Protein AF-A0AAU9Y639-F1 (afdb_monomer_lite)

Structure (mmCIF, N/CA/C/O backbone):
data_AF-A0AAU9Y639-F1
#
_entry.id   AF-A0AAU9Y639-F1
#
loop_
_atom_site.group_PDB
_atom_site.id
_atom_site.type_symbol
_atom_site.label_atom_id
_atom_site.label_alt_id
_atom_site.label_comp_id
_atom_site.label_asym_id
_atom_site.label_entity_id
_atom_site.label_seq_id
_atom_site.pdbx_PDB_ins_code
_atom_site.Cartn_x
_atom_site.Cartn_y
_atom_site.Cartn_z
_atom_site.occupancy
_atom_site.B_iso_or_equiv
_atom_site.auth_seq_id
_atom_site.auth_comp_id
_atom_site.auth_asym_id
_atom_site.auth_atom_id
_atom_site.pdbx_PDB_model_num
ATOM 1 N N . MET A 1 1 ? 7.956 3.083 6.090 1.00 87.19 1 MET A N 1
ATOM 2 C CA . MET A 1 1 ? 6.534 2.736 5.846 1.00 87.19 1 MET A CA 1
ATOM 3 C C . MET A 1 1 ? 5.816 2.387 7.134 1.00 87.19 1 MET A C 1
ATOM 5 O O . MET A 1 1 ? 4.845 3.069 7.424 1.00 87.19 1 MET A O 1
ATOM 9 N N . LEU A 1 2 ? 6.293 1.404 7.908 1.00 94.06 2 LEU A N 1
ATOM 10 C CA . LEU A 1 2 ? 5.683 1.046 9.194 1.00 94.06 2 LEU A CA 1
ATOM 11 C C . LEU A 1 2 ? 5.561 2.246 10.141 1.00 94.06 2 LEU A C 1
ATOM 13 O O . LEU A 1 2 ? 4.462 2.518 10.608 1.00 94.06 2 LEU A O 1
ATOM 17 N N . ASP A 1 3 ? 6.638 3.010 10.340 1.00 96.00 3 ASP A N 1
ATOM 18 C CA . ASP A 1 3 ? 6.607 4.179 11.232 1.00 96.00 3 ASP A CA 1
ATOM 19 C C . ASP A 1 3 ? 5.575 5.220 10.788 1.00 96.00 3 ASP A C 1
ATOM 21 O O . ASP A 1 3 ? 4.761 5.667 11.589 1.00 96.00 3 ASP A O 1
ATOM 25 N N . CYS A 1 4 ? 5.542 5.549 9.490 1.00 94.50 4 CYS A N 1
ATOM 26 C CA . CYS A 1 4 ? 4.547 6.468 8.934 1.00 94.50 4 CYS A CA 1
ATOM 27 C C . CYS A 1 4 ? 3.122 5.970 9.185 1.00 94.50 4 CYS A C 1
ATOM 29 O O . CYS A 1 4 ? 2.279 6.730 9.647 1.00 94.50 4 CYS A O 1
ATOM 31 N N . LEU A 1 5 ? 2.857 4.694 8.898 1.00 95.56 5 LEU A N 1
ATOM 32 C CA . LEU A 1 5 ? 1.528 4.110 9.048 1.00 95.56 5 LEU A CA 1
ATOM 33 C C . LEU A 1 5 ? 1.117 4.010 10.523 1.00 95.56 5 LEU A C 1
ATOM 35 O O . LEU A 1 5 ? -0.039 4.241 10.855 1.00 95.56 5 LEU A O 1
ATOM 39 N N . THR A 1 6 ? 2.078 3.746 11.410 1.00 97.44 6 THR A N 1
ATOM 40 C CA . THR A 1 6 ? 1.888 3.733 12.864 1.00 97.44 6 THR A CA 1
ATOM 41 C C . THR A 1 6 ? 1.490 5.111 13.368 1.00 97.44 6 THR A C 1
ATOM 43 O O . THR A 1 6 ? 0.522 5.234 14.113 1.00 97.44 6 THR A O 1
ATOM 46 N N . THR A 1 7 ? 2.212 6.153 12.954 1.00 98.00 7 THR A N 1
ATOM 47 C CA . THR A 1 7 ? 1.882 7.534 13.315 1.00 98.00 7 THR A CA 1
ATOM 48 C C . THR A 1 7 ? 0.512 7.921 12.768 1.00 98.00 7 THR A C 1
ATOM 50 O O . THR A 1 7 ? -0.325 8.397 13.524 1.00 98.00 7 THR A O 1
ATOM 53 N N . LEU A 1 8 ? 0.230 7.634 11.495 1.00 96.69 8 LEU A N 1
ATOM 54 C CA . LEU A 1 8 ? -1.063 7.962 10.890 1.00 96.69 8 LEU A CA 1
ATOM 55 C C . LEU A 1 8 ? -2.232 7.243 11.566 1.00 96.69 8 LEU A C 1
ATOM 57 O O . LEU A 1 8 ? -3.257 7.866 11.794 1.00 96.69 8 LEU A O 1
ATOM 61 N N . LYS A 1 9 ? -2.087 5.968 11.936 1.00 96.44 9 LYS A N 1
ATOM 62 C CA . LYS A 1 9 ? -3.134 5.209 12.638 1.00 96.44 9 LYS A CA 1
ATOM 63 C C . LYS A 1 9 ? -3.366 5.705 14.069 1.00 96.44 9 LYS A C 1
ATOM 65 O O . LYS A 1 9 ? -4.461 5.541 14.593 1.00 96.44 9 LYS A O 1
ATOM 70 N N . LYS A 1 10 ? -2.351 6.296 14.712 1.00 97.38 10 LYS A N 1
ATOM 71 C CA . LYS A 1 10 ? -2.510 6.953 16.021 1.00 97.38 10 LYS A CA 1
ATOM 72 C C . LYS A 1 10 ? -3.321 8.242 15.903 1.00 97.38 10 LYS A C 1
ATOM 74 O O . LYS A 1 10 ? -4.199 8.462 16.726 1.00 97.38 10 LYS A O 1
ATOM 79 N N . GLU A 1 11 ? -3.033 9.054 14.888 1.00 98.00 11 GLU A N 1
ATOM 80 C CA . GLU A 1 11 ? -3.746 10.314 14.636 1.00 98.00 11 GLU A CA 1
ATOM 81 C C . GLU A 1 11 ? -5.143 10.090 14.031 1.00 98.00 11 GLU A C 1
ATOM 83 O O . GLU A 1 11 ? -6.055 10.875 14.265 1.00 98.00 11 GLU A O 1
ATOM 88 N N . ILE A 1 12 ? -5.312 9.010 13.262 1.00 97.75 12 ILE A N 1
ATOM 89 C CA . ILE A 1 12 ? -6.536 8.641 12.541 1.00 97.75 12 ILE A CA 1
ATOM 90 C C . ILE A 1 12 ? -6.843 7.158 12.830 1.00 97.75 12 ILE A C 1
ATOM 92 O O . ILE A 1 12 ? -6.498 6.277 12.029 1.00 97.75 12 ILE A O 1
ATOM 96 N N . PRO A 1 13 ? -7.454 6.837 13.985 1.00 96.94 13 PRO A N 1
ATOM 97 C CA . PRO A 1 13 ? -7.753 5.456 14.377 1.00 96.94 13 PRO A CA 1
ATOM 98 C C . PRO A 1 13 ? -8.596 4.682 13.351 1.00 96.94 13 PRO A C 1
ATOM 100 O O . PRO A 1 13 ? -8.409 3.477 13.162 1.00 96.94 13 PRO A O 1
ATOM 103 N N . GLU A 1 14 ? -9.471 5.374 12.630 1.00 97.69 14 GLU A N 1
ATOM 104 C CA . GLU A 1 14 ? -10.344 4.868 11.569 1.00 97.69 14 GLU A CA 1
ATOM 105 C C . GLU A 1 14 ? -9.653 4.708 10.204 1.00 97.69 14 GLU A C 1
ATOM 107 O O . GLU A 1 14 ? -10.309 4.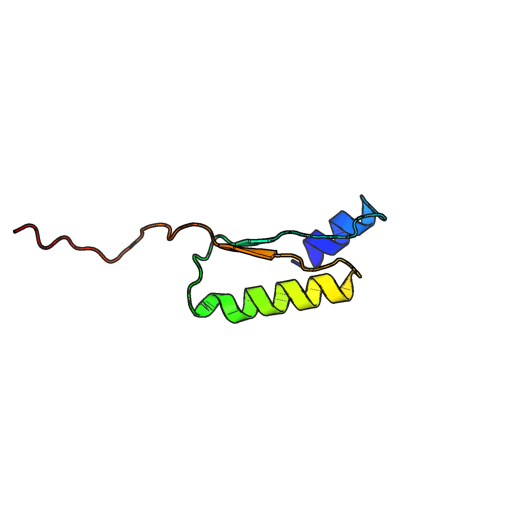411 9.211 1.00 97.69 14 GLU A O 1
ATOM 112 N N . LEU A 1 15 ? -8.331 4.883 10.112 1.00 96.81 15 LEU A N 1
ATOM 113 C CA . LEU A 1 15 ? -7.603 4.678 8.859 1.00 96.81 15 LEU A CA 1
ATOM 114 C C . LEU A 1 15 ? -7.702 3.213 8.406 1.00 96.81 15 LEU A C 1
ATOM 116 O O . LEU A 1 15 ? -7.011 2.347 8.939 1.00 96.81 15 LEU A O 1
ATOM 120 N N . GLU A 1 16 ? -8.543 2.929 7.420 1.00 97.31 16 GLU A N 1
ATOM 121 C CA . GLU A 1 16 ? -8.800 1.562 6.946 1.00 97.31 16 GLU A CA 1
ATOM 122 C C . GLU A 1 16 ? -7.948 1.158 5.743 1.00 97.31 16 GLU A C 1
ATOM 124 O O . GLU A 1 16 ? -7.699 -0.027 5.539 1.00 97.31 16 GLU A O 1
ATOM 129 N N . MET A 1 17 ? -7.494 2.114 4.930 1.00 96.94 17 MET A N 1
ATOM 130 C CA . MET A 1 17 ? -6.841 1.834 3.649 1.00 96.94 17 MET A CA 1
ATOM 131 C C . MET A 1 17 ? -5.686 2.793 3.380 1.00 96.94 17 MET A C 1
ATOM 133 O O . MET A 1 17 ? -5.740 3.965 3.750 1.00 96.94 17 MET A O 1
ATOM 137 N N . ALA A 1 18 ? -4.666 2.307 2.673 1.00 94.25 18 ALA A N 1
ATOM 138 C CA . ALA A 1 18 ? -3.542 3.116 2.222 1.00 94.25 18 ALA A CA 1
ATOM 139 C C . ALA A 1 18 ? -3.206 2.860 0.746 1.00 94.25 18 ALA A C 1
ATOM 141 O O . ALA A 1 18 ? -3.182 1.722 0.264 1.00 94.25 18 ALA A O 1
ATOM 142 N N . TYR A 1 19 ? -2.901 3.956 0.053 1.00 94.50 19 TYR A N 1
ATOM 143 C CA . TYR A 1 19 ? -2.344 3.974 -1.295 1.00 94.50 19 TYR A CA 1
ATOM 144 C C . TYR A 1 19 ? -0.904 4.467 -1.197 1.00 94.50 19 TYR A C 1
ATOM 146 O O . TYR A 1 19 ? -0.645 5.529 -0.627 1.00 94.50 19 TYR A O 1
ATOM 154 N N . TYR A 1 20 ? 0.032 3.700 -1.740 1.00 91.12 20 TYR A N 1
ATOM 155 C CA . TYR A 1 20 ? 1.452 4.025 -1.701 1.00 91.12 20 TYR A CA 1
ATOM 156 C C . TYR A 1 20 ? 1.908 4.583 -3.044 1.00 91.12 20 TYR A C 1
ATOM 158 O O . TYR A 1 20 ? 1.436 4.155 -4.095 1.00 91.12 20 TYR A O 1
ATOM 166 N N . LYS A 1 21 ? 2.846 5.530 -3.003 1.00 89.75 21 LYS A N 1
ATOM 167 C CA . LYS A 1 21 ? 3.559 6.021 -4.181 1.00 89.75 21 LYS A CA 1
ATOM 168 C C . LYS A 1 21 ? 5.052 6.047 -3.879 1.00 89.75 21 LYS A C 1
ATOM 170 O O . LYS A 1 21 ? 5.466 6.679 -2.909 1.00 89.75 21 LYS A O 1
ATOM 175 N N . GLN A 1 22 ? 5.839 5.342 -4.683 1.00 86.00 22 GLN A N 1
ATOM 176 C CA . GLN A 1 22 ? 7.292 5.241 -4.547 1.00 86.00 22 GLN A CA 1
ATOM 177 C C . GLN A 1 22 ? 7.993 6.072 -5.630 1.00 86.00 22 GLN A C 1
ATOM 179 O O . GLN A 1 22 ? 7.492 6.238 -6.742 1.00 86.00 22 GLN A O 1
ATOM 184 N N . ASP A 1 23 ? 9.147 6.633 -5.295 1.00 79.88 23 ASP A N 1
ATOM 185 C CA . ASP A 1 23 ? 10.010 7.427 -6.180 1.00 79.88 23 ASP A CA 1
ATOM 186 C C . ASP A 1 23 ? 10.939 6.556 -7.042 1.00 79.88 23 ASP A C 1
ATOM 188 O O . ASP A 1 23 ? 11.297 6.935 -8.155 1.00 79.88 23 ASP A O 1
ATOM 192 N N . ASN A 1 24 ? 11.275 5.357 -6.564 1.00 68.88 24 ASN A N 1
ATOM 193 C CA . ASN A 1 24 ? 12.021 4.353 -7.312 1.00 68.88 24 ASN A CA 1
ATOM 194 C C . ASN A 1 24 ? 11.145 3.773 -8.419 1.00 68.88 24 ASN A C 1
ATOM 196 O O . ASN A 1 24 ? 10.383 2.848 -8.166 1.00 68.88 24 ASN A O 1
ATOM 200 N N . ALA A 1 25 ? 11.259 4.310 -9.631 1.00 64.75 25 ALA A N 1
ATOM 201 C CA . ALA A 1 25 ? 10.463 3.944 -10.798 1.00 64.75 25 ALA A CA 1
ATOM 202 C C . ALA A 1 25 ? 10.535 2.449 -11.148 1.00 64.75 25 ALA A C 1
ATOM 204 O O . ALA A 1 25 ? 11.363 2.053 -11.964 1.00 64.75 25 ALA A O 1
ATOM 205 N N . GLY A 1 26 ? 9.728 1.610 -10.486 1.00 62.16 26 GLY A N 1
ATOM 206 C CA . GLY A 1 26 ? 9.548 0.176 -10.745 1.00 62.16 26 GLY A CA 1
ATOM 207 C C . GLY A 1 26 ? 10.829 -0.651 -10.907 1.00 62.16 26 GLY A C 1
ATOM 208 O O . GLY A 1 26 ? 10.775 -1.760 -11.432 1.00 62.16 26 GLY A O 1
ATOM 209 N N . CYS A 1 27 ? 11.993 -0.120 -10.520 1.00 65.94 27 CYS A N 1
ATOM 210 C CA . CYS A 1 27 ? 13.278 -0.737 -10.805 1.00 65.94 27 CYS A CA 1
ATOM 211 C C . CYS A 1 27 ? 13.356 -2.050 -10.023 1.00 65.94 27 CYS A C 1
ATOM 213 O O . CYS A 1 27 ? 12.770 -2.157 -8.944 1.00 65.94 27 CYS A O 1
ATOM 215 N N . TYR A 1 28 ? 14.073 -3.051 -10.531 1.00 62.81 28 TYR A N 1
ATOM 216 C CA . TYR A 1 28 ? 14.122 -4.394 -9.934 1.00 62.81 28 TYR A CA 1
ATOM 217 C C . TYR A 1 28 ? 14.571 -4.406 -8.456 1.00 62.81 28 TYR A C 1
ATOM 219 O O . TYR A 1 28 ? 14.283 -5.347 -7.722 1.00 62.81 28 TYR A O 1
ATOM 227 N N . HIS A 1 29 ? 15.207 -3.330 -7.986 1.00 72.06 29 HIS A N 1
ATOM 228 C CA . HIS A 1 29 ? 15.570 -3.117 -6.583 1.00 72.06 29 HIS A CA 1
ATOM 229 C C . HIS A 1 29 ? 14.398 -2.733 -5.655 1.00 72.06 29 HIS A C 1
ATOM 231 O O . HIS A 1 29 ? 14.552 -2.761 -4.436 1.00 72.06 29 HIS A O 1
ATOM 237 N N . SER A 1 30 ? 13.224 -2.387 -6.191 1.00 80.38 30 SER A N 1
ATOM 238 C CA . SER A 1 30 ? 12.053 -1.954 -5.409 1.00 80.38 30 SER A CA 1
ATOM 239 C C . SER A 1 30 ? 11.290 -3.106 -4.740 1.00 80.38 30 SER A C 1
ATOM 241 O O . SER A 1 30 ? 10.435 -2.857 -3.891 1.00 80.38 30 SER A O 1
ATOM 243 N N . GLY A 1 31 ? 11.615 -4.369 -5.053 1.00 86.31 31 GLY A N 1
ATOM 244 C CA . GLY A 1 31 ? 10.909 -5.547 -4.528 1.00 86.31 31 GLY A CA 1
ATOM 245 C C . GLY A 1 31 ? 10.816 -5.578 -2.999 1.00 86.31 31 GLY A C 1
ATOM 246 O O . GLY A 1 31 ? 9.730 -5.761 -2.447 1.00 86.31 31 GLY A O 1
ATOM 247 N N . ASN A 1 32 ? 11.920 -5.289 -2.302 1.00 88.56 32 ASN A N 1
ATOM 248 C CA . ASN A 1 32 ? 11.925 -5.212 -0.837 1.00 88.56 32 ASN A CA 1
ATOM 249 C C . ASN A 1 32 ? 11.003 -4.105 -0.312 1.00 88.56 32 ASN A C 1
ATOM 251 O O . ASN A 1 32 ? 10.350 -4.282 0.718 1.00 88.56 32 ASN A O 1
ATOM 255 N N . SER A 1 33 ? 10.915 -2.977 -1.017 1.00 87.69 33 SER A N 1
ATOM 256 C CA . SER A 1 33 ? 10.047 -1.859 -0.646 1.00 87.69 33 SER A CA 1
ATOM 257 C C . SER A 1 33 ? 8.567 -2.205 -0.824 1.00 87.69 33 SER A C 1
ATOM 259 O O . SER A 1 33 ? 7.761 -1.828 0.023 1.00 87.69 33 SER A O 1
ATOM 261 N N . ILE A 1 34 ? 8.204 -2.952 -1.873 1.00 89.50 34 ILE A N 1
ATOM 262 C CA . ILE A 1 34 ? 6.831 -3.444 -2.088 1.00 89.50 34 ILE A CA 1
ATOM 263 C C . ILE A 1 34 ? 6.435 -4.414 -0.967 1.00 89.50 34 ILE A C 1
ATOM 265 O O . ILE A 1 34 ? 5.387 -4.249 -0.343 1.00 89.50 34 ILE A O 1
ATOM 269 N N . ILE A 1 35 ? 7.291 -5.398 -0.672 1.00 92.00 35 ILE A N 1
ATOM 270 C CA . ILE A 1 35 ? 7.037 -6.384 0.390 1.00 92.00 35 ILE A CA 1
ATOM 271 C C . ILE A 1 35 ? 6.905 -5.678 1.743 1.00 92.00 35 ILE A C 1
ATOM 273 O O . ILE A 1 35 ? 5.965 -5.936 2.492 1.00 92.00 35 ILE A O 1
ATOM 277 N N . SER A 1 36 ? 7.796 -4.726 2.030 1.00 91.19 36 SER A N 1
ATOM 278 C CA . SER A 1 36 ? 7.747 -3.935 3.264 1.00 91.19 36 SER A CA 1
ATOM 279 C C . 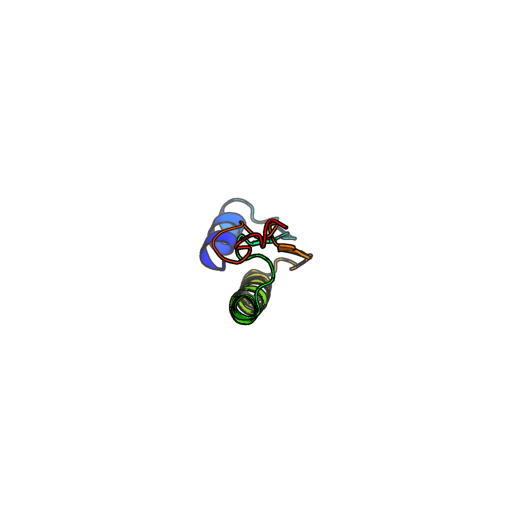SER A 1 36 ? 6.459 -3.117 3.385 1.00 91.19 36 SER A C 1
ATOM 281 O O . SER A 1 36 ? 5.943 -2.969 4.492 1.00 91.19 36 SER A O 1
ATOM 283 N N . ALA A 1 37 ? 5.912 -2.607 2.275 1.00 92.06 37 ALA A N 1
ATOM 284 C CA . ALA A 1 37 ? 4.632 -1.897 2.267 1.00 92.06 37 ALA A CA 1
ATOM 285 C C . ALA A 1 37 ? 3.484 -2.807 2.711 1.00 92.06 37 ALA A C 1
ATOM 287 O O . ALA A 1 37 ? 2.689 -2.425 3.574 1.00 92.06 37 ALA A O 1
ATOM 288 N N . LYS A 1 38 ? 3.434 -4.031 2.171 1.00 94.38 38 LYS A N 1
ATOM 289 C CA . LYS A 1 38 ? 2.423 -5.028 2.538 1.00 94.38 38 LYS A CA 1
ATOM 290 C C . LYS A 1 38 ? 2.551 -5.446 4.002 1.00 94.38 38 LYS A C 1
ATOM 292 O O . LYS A 1 38 ? 1.558 -5.415 4.718 1.00 94.38 38 LYS A O 1
ATOM 297 N N . LEU A 1 39 ? 3.765 -5.761 4.457 1.00 96.62 39 LEU A N 1
ATOM 298 C CA . LEU A 1 39 ? 4.013 -6.158 5.847 1.00 96.62 39 LEU A CA 1
ATOM 299 C C . LEU A 1 39 ? 3.640 -5.047 6.836 1.00 96.62 39 LEU A C 1
ATOM 301 O O . LEU A 1 39 ? 3.024 -5.319 7.862 1.00 96.62 39 LEU A O 1
ATOM 305 N N . ALA A 1 40 ? 3.969 -3.793 6.516 1.00 95.62 40 ALA A N 1
ATOM 306 C CA . ALA A 1 40 ? 3.578 -2.651 7.336 1.00 95.62 40 ALA A CA 1
ATOM 307 C C . ALA A 1 40 ? 2.053 -2.471 7.394 1.00 95.62 40 ALA A C 1
ATOM 309 O O . ALA A 1 40 ? 1.511 -2.191 8.459 1.00 95.62 40 ALA A O 1
ATOM 310 N N . SER A 1 41 ? 1.377 -2.644 6.257 1.00 96.44 41 SER A N 1
ATOM 311 C CA . SER A 1 41 ? -0.085 -2.564 6.151 1.00 96.44 41 SER A CA 1
ATOM 312 C C . SER A 1 41 ? -0.762 -3.618 7.030 1.00 96.44 41 SER A C 1
ATOM 314 O O . SER A 1 41 ? -1.620 -3.285 7.847 1.00 96.44 41 SER A O 1
ATOM 316 N N . ASP A 1 42 ? -0.291 -4.864 6.943 1.00 96.56 42 ASP A N 1
ATOM 317 C CA . ASP A 1 42 ? -0.802 -5.981 7.741 1.00 96.56 42 ASP A CA 1
ATOM 318 C C . ASP A 1 42 ? -0.582 -5.759 9.238 1.00 96.56 42 ASP A C 1
ATOM 320 O O . ASP A 1 42 ? -1.498 -5.961 10.033 1.00 96.56 42 ASP A O 1
ATOM 324 N N . ALA A 1 43 ? 0.604 -5.275 9.621 1.00 97.06 43 ALA A N 1
ATOM 325 C CA . ALA A 1 43 ? 0.934 -4.988 11.015 1.00 97.06 43 ALA A CA 1
ATOM 326 C C . ALA A 1 43 ? 0.017 -3.926 11.648 1.00 97.06 43 ALA A C 1
ATOM 328 O O . ALA A 1 43 ? -0.224 -3.968 12.852 1.00 97.06 43 ALA A O 1
ATOM 329 N N . MET A 1 44 ? -0.504 -2.990 10.850 1.00 96.69 44 MET A N 1
ATOM 330 C CA . MET A 1 44 ? -1.375 -1.912 11.328 1.00 96.69 44 MET A CA 1
ATOM 331 C C . MET A 1 44 ? -2.867 -2.167 11.090 1.00 96.69 44 MET A C 1
ATOM 333 O O . MET A 1 44 ? -3.689 -1.323 11.456 1.00 96.69 44 MET A O 1
ATOM 337 N N . GLY A 1 45 ? -3.230 -3.295 10.471 1.00 96.38 45 GLY A N 1
ATOM 338 C CA . GLY A 1 45 ? -4.612 -3.582 10.085 1.00 96.38 45 GLY A CA 1
ATOM 339 C C . GLY A 1 45 ? -5.174 -2.574 9.076 1.00 96.38 45 GLY A C 1
ATOM 340 O O . GLY A 1 45 ? -6.353 -2.237 9.136 1.00 96.38 45 GLY A O 1
ATOM 341 N N . VAL A 1 46 ? -4.324 -2.059 8.186 1.00 97.00 46 VAL A N 1
ATOM 342 C CA . VAL A 1 46 ? -4.697 -1.130 7.111 1.00 97.00 46 VAL A CA 1
ATOM 343 C C . VAL A 1 46 ? -4.617 -1.887 5.792 1.00 97.00 46 VAL A C 1
ATOM 345 O O . VAL A 1 46 ? -3.638 -2.583 5.538 1.00 97.00 46 VAL A O 1
ATOM 348 N N . ALA A 1 47 ? -5.616 -1.768 4.925 1.00 97.06 47 ALA A N 1
ATOM 349 C CA . ALA A 1 47 ? -5.587 -2.440 3.636 1.00 97.06 47 ALA A CA 1
ATOM 350 C C . ALA A 1 47 ? -4.531 -1.814 2.710 1.00 97.06 47 ALA A C 1
ATOM 352 O O . ALA A 1 47 ? -4.559 -0.615 2.415 1.00 97.06 47 ALA A O 1
ATOM 353 N N . PHE A 1 48 ? -3.63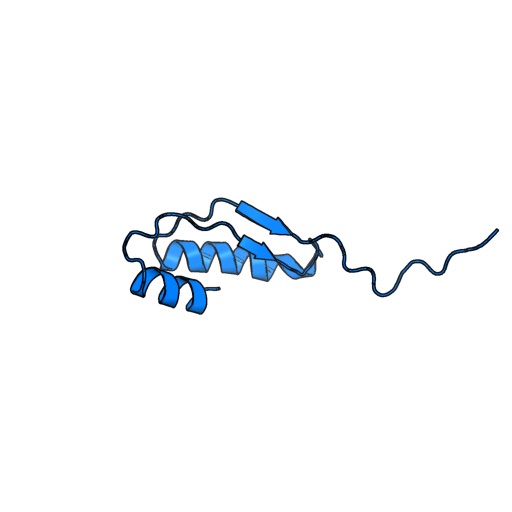2 -2.656 2.202 1.00 94.38 48 PHE A N 1
ATOM 354 C CA . PHE A 1 48 ? -2.744 -2.326 1.091 1.00 94.38 48 PHE A CA 1
ATOM 355 C C . PHE A 1 48 ? -3.535 -2.410 -0.221 1.00 94.38 48 PHE A C 1
ATOM 357 O O . PHE A 1 48 ? -3.778 -3.509 -0.720 1.00 94.38 48 PHE A O 1
ATOM 364 N N . VAL A 1 49 ? -3.961 -1.267 -0.767 1.00 95.69 49 VAL A N 1
ATOM 365 C CA . VAL A 1 49 ? -4.830 -1.249 -1.961 1.00 95.69 49 VAL A CA 1
ATOM 366 C C . VAL A 1 49 ? -4.020 -1.166 -3.251 1.00 95.69 49 VAL A C 1
ATOM 368 O O . VAL A 1 49 ? -4.302 -1.874 -4.217 1.00 95.69 49 VAL A O 1
ATOM 371 N N . ARG A 1 50 ? -3.009 -0.293 -3.284 1.00 93.12 50 ARG A N 1
ATOM 372 C CA . ARG A 1 50 ? -2.176 -0.060 -4.469 1.00 93.12 50 ARG A CA 1
ATOM 373 C C . ARG A 1 50 ? -0.810 0.490 -4.075 1.00 93.12 50 ARG A C 1
ATOM 375 O O . ARG A 1 50 ? -0.699 1.232 -3.098 1.00 93.12 50 ARG A O 1
ATOM 382 N N . ASN A 1 51 ? 0.208 0.161 -4.865 1.00 90.38 51 ASN A N 1
ATOM 383 C CA . ASN A 1 51 ? 1.518 0.800 -4.810 1.00 90.38 51 ASN A CA 1
ATOM 384 C C . ASN A 1 51 ? 1.903 1.268 -6.210 1.00 90.38 51 ASN A C 1
ATOM 386 O O . ASN A 1 51 ? 2.170 0.451 -7.090 1.00 90.38 51 ASN A O 1
ATOM 390 N N . ASP A 1 52 ? 1.885 2.580 -6.390 1.00 90.50 52 ASP A N 1
ATOM 391 C CA . ASP A 1 52 ? 2.234 3.247 -7.632 1.00 90.50 52 ASP A CA 1
ATOM 392 C C . ASP A 1 52 ? 3.717 3.619 -7.631 1.00 90.50 52 ASP A C 1
ATOM 394 O O . ASP A 1 52 ? 4.320 3.891 -6.590 1.00 90.50 52 AS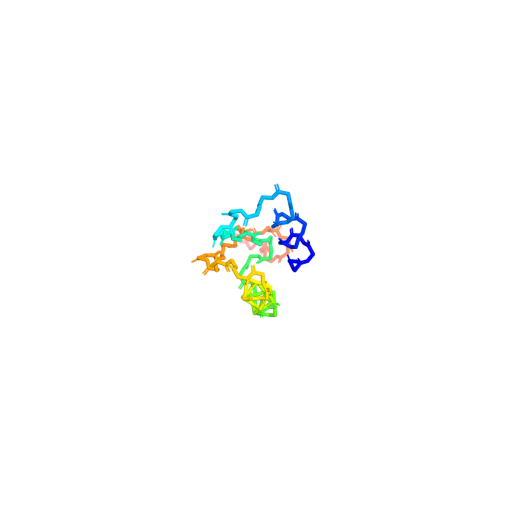P A O 1
ATOM 398 N N . PHE A 1 53 ? 4.298 3.694 -8.821 1.00 86.50 53 PHE A N 1
ATOM 399 C CA . PHE A 1 53 ? 5.661 4.165 -9.013 1.00 86.50 53 PHE A CA 1
ATOM 400 C C . PHE A 1 53 ? 5.642 5.498 -9.740 1.00 86.50 53 PHE A C 1
ATOM 402 O O . PHE A 1 53 ? 4.803 5.743 -10.605 1.00 86.50 53 PHE A O 1
ATOM 409 N N . SER A 1 54 ? 6.561 6.372 -9.362 1.00 84.06 54 SER A N 1
ATOM 410 C CA . SER A 1 54 ? 6.834 7.584 -10.121 1.00 84.06 54 SER A CA 1
ATOM 411 C C . SER A 1 54 ? 7.472 7.213 -11.454 1.00 84.06 54 SER A C 1
ATOM 413 O O . SER A 1 54 ? 8.121 6.170 -11.567 1.00 84.06 54 SER A O 1
ATOM 415 N N . ASP A 1 55 ? 7.303 8.075 -12.454 1.00 81.94 55 ASP A N 1
ATOM 416 C CA . ASP A 1 55 ? 8.007 7.914 -13.719 1.00 81.94 55 ASP A CA 1
ATOM 417 C C . ASP A 1 55 ? 9.524 7.873 -13.479 1.00 81.94 55 ASP A C 1
ATOM 419 O O . ASP A 1 55 ? 10.012 8.512 -12.535 1.00 81.94 55 ASP A O 1
ATOM 423 N N . PRO A 1 56 ? 10.290 7.144 -14.312 1.00 72.56 56 PRO A N 1
ATOM 424 C CA . PRO A 1 56 ? 11.743 7.149 -14.241 1.00 72.56 56 PRO A CA 1
ATOM 425 C C . PRO A 1 56 ? 12.281 8.579 -14.201 1.00 72.56 56 PRO A C 1
ATOM 427 O O . PRO A 1 56 ? 12.162 9.330 -15.169 1.00 72.56 56 PRO A O 1
ATOM 430 N N . GLN A 1 57 ? 12.893 8.959 -13.078 1.00 70.44 57 GLN A N 1
ATOM 431 C CA . GLN A 1 57 ? 13.625 10.215 -12.988 1.00 70.44 57 GLN A CA 1
ATOM 432 C C . GLN A 1 57 ? 14.898 10.044 -13.822 1.00 70.44 57 GLN A C 1
ATOM 434 O O . GLN A 1 57 ? 15.858 9.403 -13.399 1.00 70.44 57 GLN A O 1
ATOM 439 N N . GLY A 1 58 ? 14.857 10.525 -15.067 1.00 66.56 58 GLY A N 1
ATOM 440 C CA . GLY A 1 58 ? 15.937 10.393 -16.039 1.00 66.56 58 GLY A CA 1
ATOM 441 C C . GLY A 1 58 ? 17.264 10.920 -15.492 1.00 66.56 58 GLY A C 1
ATOM 442 O O . GLY A 1 58 ? 17.461 12.124 -15.364 1.00 66.56 58 GLY A O 1
ATOM 443 N N 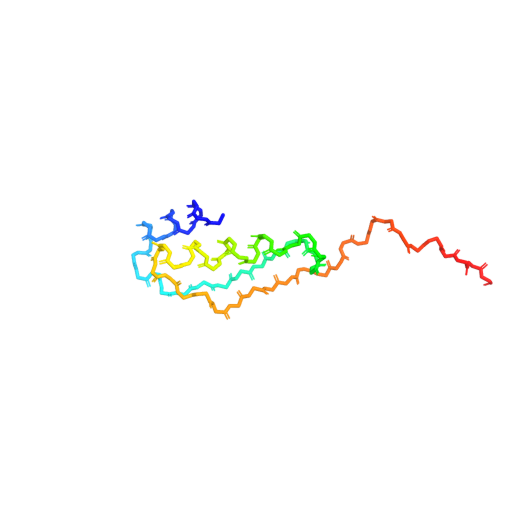. GLY A 1 59 ? 18.185 10.002 -15.202 1.00 63.59 59 GLY A N 1
ATOM 444 C CA . GLY A 1 59 ? 19.506 10.304 -14.668 1.00 63.59 59 GLY A CA 1
ATOM 445 C C . GLY A 1 59 ? 20.501 9.201 -15.005 1.00 63.59 59 GLY A C 1
ATOM 446 O O . GLY A 1 59 ? 20.834 8.392 -14.148 1.00 63.59 59 GLY A O 1
ATOM 447 N N . LYS A 1 60 ? 20.996 9.243 -16.251 1.00 62.34 60 LYS A N 1
ATOM 448 C CA . LYS A 1 60 ? 21.986 8.376 -16.935 1.00 62.34 60 LYS A CA 1
ATOM 449 C C . LYS A 1 60 ? 21.396 7.218 -17.745 1.00 62.34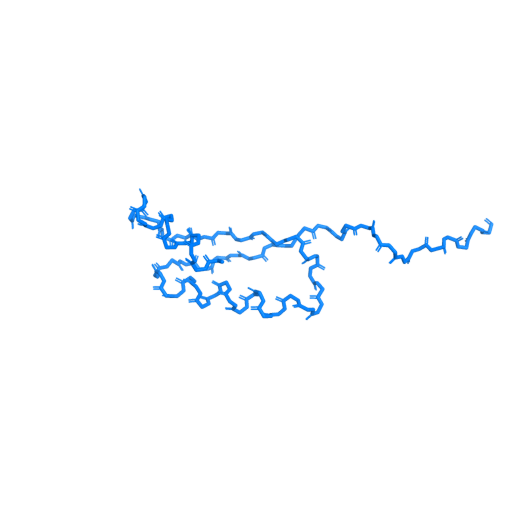 60 LYS A C 1
ATOM 451 O O . LYS A 1 60 ? 20.989 6.201 -17.200 1.00 62.34 60 LYS A O 1
ATOM 456 N N . GLY A 1 61 ? 21.453 7.373 -19.074 1.00 49.53 61 GLY A N 1
ATOM 457 C CA . GLY A 1 61 ? 21.244 6.267 -20.009 1.00 49.53 61 GLY A CA 1
ATOM 458 C C . GLY A 1 61 ? 20.606 6.587 -21.361 1.00 49.53 61 GLY A C 1
ATOM 459 O O . GLY A 1 61 ? 20.102 5.667 -21.986 1.00 49.53 61 GLY A O 1
ATOM 460 N N . PHE A 1 62 ? 20.613 7.831 -21.843 1.00 50.53 62 PHE A N 1
ATOM 461 C CA . PHE A 1 62 ? 20.535 8.059 -23.288 1.00 50.53 62 PHE A CA 1
ATOM 462 C C . PHE A 1 62 ? 21.582 9.104 -23.655 1.00 50.53 62 PHE A C 1
ATOM 464 O O . PHE A 1 62 ? 21.321 10.303 -23.713 1.00 50.53 62 PHE A O 1
ATOM 471 N N . GLU A 1 63 ? 22.815 8.633 -23.831 1.00 47.81 63 GLU A N 1
ATOM 472 C CA . GLU A 1 63 ? 23.753 9.327 -24.699 1.00 47.81 63 GLU A CA 1
ATOM 473 C C . GLU A 1 63 ? 23.133 9.204 -26.089 1.00 47.81 63 GLU A C 1
ATOM 475 O O . GLU A 1 63 ? 23.139 8.139 -26.708 1.00 47.81 63 GLU A O 1
ATOM 480 N N . GLY A 1 64 ? 22.415 10.251 -26.494 1.00 44.47 64 GLY A N 1
ATOM 481 C CA . GLY A 1 64 ? 21.832 10.314 -27.815 1.00 44.47 64 GLY A CA 1
ATOM 482 C C . GLY A 1 64 ? 22.940 10.061 -28.823 1.00 44.47 64 GLY A C 1
ATOM 483 O O . GLY A 1 64 ? 23.850 10.874 -28.968 1.00 44.47 64 GLY A O 1
ATOM 484 N N . VAL A 1 65 ? 22.842 8.950 -29.549 1.00 54.66 65 VAL A N 1
ATOM 485 C CA . VAL A 1 65 ? 23.414 8.890 -30.887 1.00 54.66 65 VAL A CA 1
ATOM 486 C C . VAL A 1 65 ? 22.599 9.893 -31.697 1.00 54.66 65 VAL A C 1
ATOM 488 O O . VAL A 1 65 ? 21.566 9.555 -32.273 1.00 54.66 65 VAL A O 1
ATOM 491 N N . MET A 1 66 ? 23.020 11.158 -31.655 1.00 47.72 66 MET A N 1
ATOM 492 C CA . MET A 1 66 ? 22.633 12.143 -32.651 1.00 47.72 66 MET A CA 1
ATOM 493 C C . MET A 1 66 ? 23.218 11.639 -33.972 1.00 47.72 66 MET A C 1
ATOM 495 O O . MET A 1 66 ? 24.427 11.718 -34.191 1.00 47.72 66 MET A O 1
ATOM 499 N N . LYS A 1 67 ? 22.366 11.015 -34.785 1.00 42.44 67 LYS A N 1
ATOM 500 C CA . LYS A 1 67 ? 22.568 10.941 -36.231 1.00 42.44 67 LYS A CA 1
ATOM 501 C C . LYS A 1 67 ? 22.092 12.241 -36.854 1.00 42.44 67 LYS A C 1
ATOM 503 O O . LYS A 1 67 ? 21.053 12.750 -36.376 1.00 42.44 67 LYS A O 1
#

Secondary structure (DSSP, 8-state):
-HHHHHHHHHH-TT--EEEEEESS-S-GGGHHHHHHHHHHHHHHT-EEEEEEE------S-------

Foldseek 3Di:
DLVVLVVVCVVPVPQAEDEAEEAPAPPPVCVVVVVVLCVSCVVSNHDDDYYHYDHPPDDDDPPDPPD

Radius of gyration: 16.25 Å; chains: 1; bounding box: 34×18×52 Å

Sequence (67 aa):
MLDCLTTLKKEIPELEMAYYKQDNAGCYHSGNSIISAKLASDAMGVAFVRNDFSDPQGGKGFEGVMK

pLDDT: mean 83.99, std 16.28, range [42.44, 98.0]

Organism: NCBI:txid46732